Protein AF-A0A3D3GTP0-F1 (afdb_monomer_lite)

Secondary structure (DSSP, 8-state):
--TT---HHHHHHHHHHHHHHHHHHHHHHHHHHHHHHHHTT-HHHHHHHHHHHHHHHHS-S---HHHHHHHHHHHHHHHHHHHHHHHHHHHHHHHHHHHHHHHHHHHTSPP---

Foldseek 3Di:
DPPPDDDPVNVVVVVVVVVVVVLVVLLVVLQVQLVVCVVVVVLVSSLVSLVVSLVSLVPDPDDDPVSVVSNVVSVVSNVVSVVSVVVVVVVVVVVVVVVVVVVVVVVPPDPPDD

Structure (mmCIF, N/CA/C/O backbone):
data_AF-A0A3D3GTP0-F1
#
_entry.id   AF-A0A3D3GTP0-F1
#
loop_
_atom_site.group_PDB
_atom_site.id
_atom_site.type_symbol
_atom_site.label_atom_id
_atom_site.label_alt_id
_atom_site.label_comp_id
_atom_site.label_asym_id
_atom_site.label_entity_id
_atom_site.label_seq_id
_atom_site.pdbx_PDB_ins_code
_atom_site.Cartn_x
_atom_site.Cartn_y
_atom_site.Cartn_z
_atom_site.occupancy
_atom_site.B_iso_or_equiv
_atom_site.auth_seq_id
_atom_site.auth_comp_id
_atom_site.auth_asym_id
_atom_site.auth_atom_id
_atom_site.pdbx_PDB_model_num
ATOM 1 N N . GLN A 1 1 ? -22.083 11.075 44.399 1.00 42.69 1 GLN A N 1
ATOM 2 C CA . GLN A 1 1 ? -21.908 11.483 42.990 1.00 42.69 1 GLN A CA 1
ATOM 3 C C . GLN A 1 1 ? -20.783 10.661 42.382 1.00 42.69 1 GLN A C 1
ATOM 5 O O . GLN A 1 1 ? -19.638 10.865 42.756 1.00 42.69 1 GLN A O 1
ATOM 10 N N . THR A 1 2 ? -21.084 9.728 41.481 1.00 51.72 2 THR A N 1
ATOM 11 C CA . THR A 1 2 ? -20.093 8.980 40.687 1.00 51.72 2 THR A CA 1
ATOM 12 C C . THR A 1 2 ? -19.595 9.849 39.529 1.00 51.72 2 THR A C 1
ATOM 14 O O . THR A 1 2 ? -19.834 9.575 38.359 1.00 51.72 2 THR A O 1
ATOM 17 N N . LYS A 1 3 ? -18.920 10.957 39.853 1.00 50.44 3 LYS A N 1
ATOM 18 C CA . LYS A 1 3 ? -18.126 11.686 38.859 1.00 50.44 3 LYS A CA 1
ATOM 19 C C . LYS A 1 3 ? -16.865 10.860 38.596 1.00 50.44 3 LYS A C 1
ATOM 21 O O . LYS A 1 3 ? -16.029 10.755 39.484 1.00 50.44 3 LYS A O 1
ATOM 26 N N . GLY A 1 4 ? -16.756 10.264 37.409 1.00 64.31 4 GLY A N 1
ATOM 27 C CA . GLY A 1 4 ? -15.528 9.604 36.943 1.00 64.31 4 GLY A CA 1
ATOM 28 C C . GLY A 1 4 ? -15.557 8.077 36.839 1.00 64.31 4 GLY A C 1
ATOM 29 O O . GLY A 1 4 ? -14.556 7.502 36.427 1.00 64.31 4 GLY A O 1
ATOM 30 N N . ALA A 1 5 ? -16.670 7.407 37.154 1.00 70.44 5 ALA A N 1
ATOM 31 C CA . ALA A 1 5 ? -16.801 5.976 36.880 1.00 70.44 5 ALA A CA 1
ATOM 32 C C . ALA A 1 5 ? -17.280 5.778 35.433 1.00 70.44 5 ALA A C 1
ATOM 34 O O . ALA A 1 5 ? -18.477 5.854 35.163 1.00 70.44 5 ALA A O 1
ATOM 35 N N . LEU A 1 6 ? -16.341 5.586 34.503 1.00 76.81 6 LEU A N 1
ATOM 36 C CA . LEU A 1 6 ? -16.657 5.090 33.164 1.00 76.81 6 LEU A CA 1
ATOM 37 C C . LEU A 1 6 ? -17.015 3.606 33.296 1.00 76.81 6 LEU A C 1
ATOM 39 O O . LEU A 1 6 ? -16.252 2.846 33.897 1.00 76.81 6 LEU A O 1
ATOM 43 N N . ASP A 1 7 ? -18.173 3.192 32.791 1.00 87.12 7 ASP A N 1
ATOM 44 C CA . ASP A 1 7 ? -18.531 1.779 32.823 1.00 87.12 7 ASP A CA 1
ATOM 45 C C . ASP A 1 7 ? -17.630 0.975 31.867 1.00 87.12 7 ASP A C 1
ATOM 47 O O . ASP A 1 7 ? -17.118 1.488 30.865 1.00 87.12 7 ASP A O 1
ATOM 51 N N . ALA A 1 8 ? -17.421 -0.302 32.190 1.00 87.88 8 ALA A N 1
ATOM 52 C CA . ALA A 1 8 ? -16.489 -1.158 31.462 1.00 87.88 8 ALA A CA 1
ATOM 53 C C . ALA A 1 8 ? -16.863 -1.336 29.978 1.00 87.88 8 ALA A C 1
ATOM 55 O O . ALA A 1 8 ? -15.973 -1.483 29.137 1.00 87.88 8 ALA A O 1
ATOM 56 N N . GLN A 1 9 ? -18.157 -1.289 29.641 1.00 89.88 9 GLN A N 1
ATOM 57 C CA . GLN A 1 9 ? -18.626 -1.443 28.267 1.00 89.88 9 GLN A CA 1
ATOM 58 C C . GLN A 1 9 ? -18.290 -0.203 27.435 1.00 89.88 9 GLN A C 1
ATOM 60 O O . GLN A 1 9 ? -17.770 -0.329 26.321 1.00 89.88 9 GLN A O 1
ATOM 65 N N . THR A 1 10 ? -18.526 0.990 27.984 1.00 89.94 10 THR A N 1
ATOM 66 C CA . THR A 1 10 ? -18.136 2.249 27.337 1.00 89.94 10 THR A CA 1
ATOM 67 C C . THR A 1 10 ? -16.621 2.330 27.166 1.00 89.94 10 THR A C 1
ATOM 69 O O . THR A 1 10 ? -16.154 2.677 26.082 1.00 89.94 10 THR A O 1
ATOM 72 N N . PHE A 1 11 ? -15.844 1.934 28.182 1.00 90.25 11 PHE A N 1
ATOM 73 C CA . PHE A 1 11 ? -14.382 1.887 28.078 1.00 90.25 11 PHE A CA 1
ATOM 74 C C . PHE A 1 11 ? -13.913 0.983 26.930 1.00 90.25 11 PHE A C 1
ATOM 76 O O . PHE A 1 11 ? -13.147 1.421 26.076 1.00 90.25 11 PHE A O 1
ATOM 83 N N . SER A 1 12 ? -14.406 -0.259 26.871 1.00 90.00 12 SER A N 1
ATOM 84 C CA . SER A 1 12 ? -14.009 -1.217 25.832 1.00 90.00 12 SER A CA 1
ATOM 85 C C . SER A 1 12 ? -14.398 -0.753 24.425 1.00 90.00 12 SER A C 1
ATOM 87 O O . SER A 1 12 ? -13.640 -0.947 23.475 1.00 90.00 12 SER A O 1
ATOM 89 N N . THR A 1 13 ? -15.555 -0.102 24.292 1.00 91.19 13 THR A N 1
ATOM 90 C CA . THR A 1 13 ? -16.026 0.429 23.007 1.00 91.19 13 THR A CA 1
ATOM 91 C C . THR A 1 13 ? -15.127 1.561 22.508 1.00 91.19 13 THR A C 1
ATOM 93 O O . THR A 1 13 ? -14.735 1.574 21.339 1.00 91.19 13 THR A O 1
ATOM 96 N N . GLU A 1 14 ? -14.760 2.498 23.384 1.00 91.88 14 GLU A N 1
ATOM 97 C CA . GLU A 1 14 ? -13.856 3.593 23.019 1.00 91.88 14 GLU A CA 1
ATOM 98 C C . GLU A 1 14 ? -12.427 3.101 22.751 1.00 91.88 14 GLU A C 1
ATOM 100 O O . GLU A 1 14 ? -11.789 3.571 21.810 1.00 91.88 14 GLU A O 1
ATOM 105 N N . ASP A 1 15 ? -11.948 2.092 23.479 1.00 90.06 15 ASP A N 1
ATOM 106 C CA . ASP A 1 15 ? -10.650 1.460 23.212 1.00 90.06 15 ASP A CA 1
ATOM 107 C C . ASP A 1 15 ? -10.594 0.828 21.805 1.00 90.06 15 ASP A C 1
ATOM 109 O O . ASP A 1 15 ? -9.688 1.108 21.014 1.00 90.06 15 ASP A O 1
ATOM 113 N N . GLN A 1 16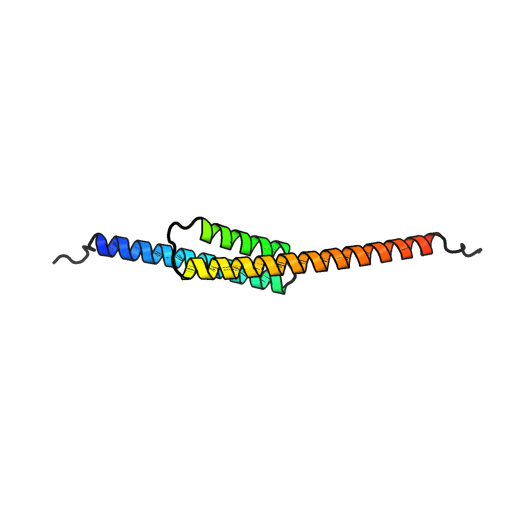 ? -11.632 0.079 21.411 1.00 89.81 16 GLN A N 1
ATOM 114 C CA . GLN A 1 16 ? -11.749 -0.472 20.053 1.00 89.81 16 GLN A CA 1
ATOM 115 C C . GLN A 1 16 ? -11.822 0.624 18.980 1.00 89.81 16 GLN A C 1
ATOM 117 O O . GLN A 1 16 ? -11.258 0.489 17.883 1.00 89.81 16 GLN A O 1
ATOM 122 N N . ARG A 1 17 ? -12.510 1.729 19.285 1.00 90.88 17 ARG A N 1
ATOM 123 C CA . ARG A 1 17 ? -12.611 2.886 18.391 1.00 90.88 17 ARG A CA 1
ATOM 124 C C . ARG A 1 17 ? -11.250 3.553 18.191 1.00 90.88 17 ARG A C 1
ATOM 126 O O . ARG A 1 17 ? -10.901 3.869 17.050 1.00 90.88 17 ARG A O 1
ATOM 133 N N . LEU A 1 18 ? -10.472 3.725 19.259 1.00 92.81 18 LEU A N 1
ATOM 134 C CA . LEU A 1 18 ? -9.114 4.268 19.204 1.00 92.81 18 LEU A CA 1
ATOM 135 C C . LEU A 1 18 ? -8.175 3.353 18.416 1.00 92.81 18 LEU A C 1
ATOM 137 O O . LEU A 1 18 ? -7.489 3.832 17.511 1.00 92.81 18 LEU A O 1
ATOM 141 N N . ALA A 1 19 ? -8.206 2.043 18.672 1.00 90.00 19 ALA A N 1
ATOM 142 C CA . ALA A 1 19 ? -7.418 1.066 17.921 1.00 90.00 19 ALA A CA 1
ATOM 143 C C . ALA A 1 19 ? -7.734 1.120 16.414 1.00 90.00 19 ALA A C 1
ATOM 145 O O . ALA A 1 19 ? -6.834 1.161 15.570 1.00 90.00 19 ALA A O 1
ATOM 146 N N . THR A 1 20 ? -9.021 1.222 16.066 1.00 90.75 20 THR A N 1
ATOM 147 C CA . THR A 1 20 ? -9.465 1.380 14.673 1.00 90.75 20 THR A CA 1
ATOM 148 C C . THR A 1 20 ? -8.951 2.683 14.058 1.00 90.75 20 THR A C 1
ATOM 150 O O . THR A 1 20 ? -8.507 2.698 12.909 1.00 90.75 20 THR A O 1
ATOM 153 N N . MET A 1 21 ? -8.996 3.791 14.801 1.00 94.00 21 MET A N 1
ATOM 154 C CA . MET A 1 21 ? -8.496 5.083 14.327 1.00 94.00 21 MET A CA 1
ATOM 155 C C . MET A 1 21 ? -6.983 5.051 14.095 1.00 94.00 21 MET A C 1
ATOM 157 O O . MET A 1 21 ? -6.508 5.547 13.073 1.00 94.00 21 MET A O 1
ATOM 161 N N . GLN A 1 22 ? -6.233 4.418 14.994 1.00 93.62 22 GLN A N 1
ATOM 162 C CA . GLN A 1 22 ? -4.787 4.279 14.872 1.00 93.62 22 GLN A CA 1
ATOM 163 C C . GLN A 1 22 ? -4.393 3.454 13.644 1.00 93.62 22 GLN A C 1
ATOM 165 O O . GLN A 1 22 ? -3.486 3.852 12.908 1.00 93.62 22 GLN A O 1
ATOM 170 N N . LEU A 1 23 ? -5.115 2.361 13.373 1.00 92.94 23 LEU A N 1
ATOM 171 C CA . LEU A 1 23 ? -4.940 1.586 12.147 1.00 92.94 23 LEU A CA 1
ATOM 172 C C . LEU A 1 23 ? -5.181 2.458 10.911 1.00 92.94 23 LEU A C 1
ATOM 174 O O . LEU A 1 23 ? -4.312 2.540 10.047 1.00 92.94 23 LEU A O 1
ATOM 178 N N . LYS A 1 24 ? -6.314 3.169 10.848 1.00 94.75 24 LYS A N 1
ATOM 179 C CA . LYS A 1 24 ? -6.640 4.056 9.717 1.00 94.75 24 LYS A CA 1
ATOM 180 C C . LYS A 1 24 ? -5.539 5.085 9.467 1.00 94.75 24 LYS A C 1
ATOM 182 O O . LYS A 1 24 ? -5.049 5.203 8.350 1.00 94.75 24 LYS A 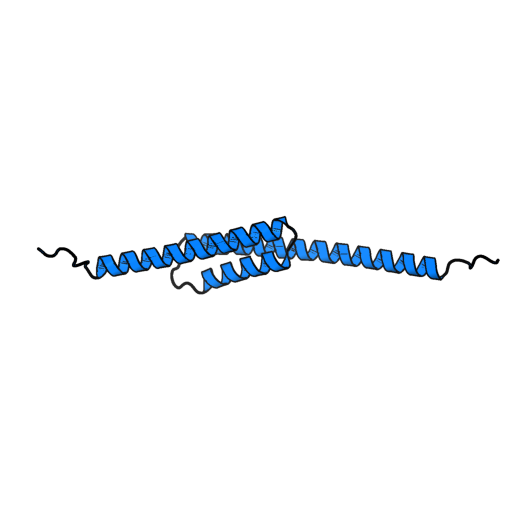O 1
ATOM 187 N N . ILE A 1 25 ? -5.091 5.783 10.510 1.00 96.50 25 ILE A N 1
ATOM 188 C CA . ILE A 1 25 ? -4.019 6.784 10.401 1.00 96.50 25 ILE A CA 1
ATOM 189 C C . ILE A 1 25 ? -2.724 6.153 9.875 1.00 96.50 25 ILE A C 1
ATOM 191 O O . ILE A 1 25 ? -2.050 6.743 9.026 1.00 96.50 25 ILE A O 1
ATOM 195 N N . ASN A 1 26 ? -2.370 4.958 10.356 1.00 96.06 26 ASN A N 1
ATOM 196 C CA . ASN A 1 26 ? -1.189 4.242 9.886 1.00 96.06 26 ASN A CA 1
ATOM 197 C C . ASN A 1 26 ? -1.272 3.936 8.383 1.00 96.06 26 ASN A C 1
ATOM 199 O O . ASN A 1 26 ? -0.333 4.254 7.650 1.00 96.06 26 ASN A O 1
ATOM 203 N N . ILE A 1 27 ? -2.401 3.387 7.931 1.00 96.94 27 ILE A N 1
ATOM 204 C CA . ILE A 1 27 ? -2.620 3.022 6.529 1.00 96.94 27 ILE A CA 1
ATOM 205 C C . ILE A 1 27 ? -2.599 4.254 5.627 1.00 96.94 27 ILE A C 1
ATOM 207 O O . ILE A 1 27 ? -1.834 4.277 4.666 1.00 96.94 27 ILE A O 1
ATOM 211 N N . GLU A 1 28 ? -3.338 5.314 5.959 1.00 96.94 28 GLU A N 1
ATOM 212 C CA . GLU A 1 28 ? -3.361 6.538 5.144 1.00 96.94 28 GLU A CA 1
ATOM 213 C C . GLU A 1 28 ? -1.975 7.207 5.070 1.00 96.94 28 GLU A C 1
ATOM 215 O O . GLU A 1 28 ? -1.573 7.725 4.027 1.00 96.94 28 GLU A O 1
ATOM 220 N N . SER A 1 29 ? -1.195 7.152 6.155 1.00 98.25 29 SER A N 1
ATOM 221 C CA . SER A 1 29 ? 0.186 7.652 6.170 1.00 98.25 29 SER A CA 1
ATOM 222 C C . SER A 1 29 ? 1.102 6.848 5.242 1.00 98.25 29 SER A C 1
ATOM 224 O O . SER A 1 29 ? 1.896 7.437 4.502 1.00 98.25 29 SER A O 1
ATOM 226 N N . LEU A 1 30 ? 0.991 5.516 5.249 1.00 98.12 30 LEU A N 1
ATOM 227 C CA . LEU A 1 30 ? 1.767 4.642 4.366 1.00 98.12 30 LEU A CA 1
ATOM 228 C C . LEU A 1 30 ? 1.370 4.828 2.902 1.00 98.12 30 LEU A C 1
ATOM 230 O O . LEU A 1 30 ? 2.252 5.028 2.070 1.00 98.12 30 LEU A O 1
ATOM 234 N N . VAL A 1 31 ? 0.069 4.853 2.603 1.00 97.88 31 VAL A N 1
ATOM 235 C CA . VAL A 1 31 ? -0.461 5.094 1.253 1.00 97.88 31 VAL A CA 1
ATOM 236 C C . VAL A 1 31 ? 0.032 6.436 0.722 1.00 97.88 31 VAL A C 1
ATOM 238 O O . VAL A 1 31 ? 0.613 6.489 -0.357 1.00 97.88 31 VAL A O 1
ATOM 241 N N . LYS A 1 32 ? -0.076 7.515 1.507 1.00 98.25 32 LYS A N 1
ATOM 242 C CA . LYS A 1 32 ? 0.418 8.840 1.102 1.00 98.25 32 LYS A CA 1
ATOM 243 C C . LYS A 1 32 ? 1.910 8.825 0.757 1.00 98.25 32 LYS A C 1
ATOM 245 O O . LYS A 1 32 ? 2.312 9.413 -0.246 1.00 98.25 32 LYS A O 1
ATOM 250 N N . ARG A 1 33 ? 2.744 8.167 1.571 1.00 98.31 33 ARG A N 1
ATOM 251 C CA . ARG A 1 33 ? 4.189 8.038 1.297 1.00 98.31 33 ARG A CA 1
ATOM 252 C C . ARG A 1 33 ? 4.457 7.184 0.058 1.00 98.31 33 ARG A C 1
ATOM 254 O O . ARG A 1 33 ? 5.303 7.564 -0.747 1.00 98.31 33 ARG A O 1
ATOM 261 N N . GLY A 1 34 ? 3.713 6.091 -0.111 1.00 98.06 34 GLY A N 1
ATOM 262 C CA . GLY A 1 34 ? 3.745 5.229 -1.290 1.00 98.06 34 GLY A CA 1
ATOM 263 C C . GLY A 1 34 ? 3.449 6.001 -2.571 1.00 98.06 34 GLY A C 1
ATOM 264 O O . GLY A 1 34 ? 4.255 5.976 -3.497 1.00 98.06 34 GLY A O 1
ATOM 265 N N . THR A 1 35 ? 2.366 6.777 -2.589 1.00 97.31 35 THR A N 1
ATOM 266 C CA . THR A 1 35 ? 1.975 7.610 -3.734 1.00 97.31 35 THR A CA 1
ATOM 267 C C . THR A 1 35 ? 3.011 8.690 -4.044 1.00 97.31 35 THR A C 1
ATOM 269 O O . THR A 1 35 ? 3.354 8.897 -5.204 1.00 97.31 35 THR A O 1
ATOM 272 N N . ILE A 1 36 ? 3.567 9.359 -3.027 1.00 98.06 36 ILE A N 1
ATOM 273 C CA . ILE A 1 36 ? 4.634 10.351 -3.241 1.00 98.06 36 ILE A CA 1
ATOM 274 C C . ILE A 1 36 ? 5.880 9.691 -3.844 1.00 98.06 36 ILE A C 1
ATOM 276 O O . ILE A 1 36 ? 6.477 10.255 -4.758 1.00 98.06 36 ILE A O 1
ATOM 280 N N . ALA A 1 37 ? 6.281 8.519 -3.346 1.00 97.44 37 ALA A N 1
ATOM 281 C CA . ALA A 1 37 ? 7.420 7.780 -3.886 1.00 97.44 37 ALA A CA 1
ATOM 282 C C . ALA A 1 37 ? 7.162 7.321 -5.329 1.00 97.44 37 ALA A C 1
ATOM 284 O O . ALA A 1 37 ? 8.039 7.463 -6.176 1.00 97.44 37 ALA A O 1
ATOM 285 N N . PHE A 1 38 ? 5.949 6.850 -5.623 1.00 96.50 38 PHE A N 1
ATOM 286 C CA . PHE A 1 38 ? 5.542 6.446 -6.966 1.00 96.50 38 PHE A CA 1
ATOM 287 C C . PHE A 1 38 ? 5.619 7.609 -7.959 1.00 96.50 38 PHE A C 1
ATOM 289 O O . PHE A 1 38 ? 6.255 7.486 -9.000 1.00 96.50 38 PHE A O 1
ATOM 296 N N . ASN A 1 39 ? 5.068 8.770 -7.594 1.00 95.81 39 ASN A N 1
ATOM 297 C CA . ASN A 1 39 ? 5.092 9.975 -8.430 1.00 95.81 39 ASN A CA 1
ATOM 298 C C . ASN A 1 39 ? 6.507 10.531 -8.654 1.00 95.81 39 ASN A C 1
ATOM 300 O O . ASN A 1 39 ? 6.725 11.298 -9.585 1.00 95.81 39 ASN A O 1
ATOM 304 N N . LYS A 1 40 ? 7.464 10.171 -7.792 1.00 96.19 40 LYS A N 1
ATOM 305 C CA . LYS A 1 40 ? 8.891 10.493 -7.935 1.00 96.19 40 LYS A CA 1
ATOM 306 C C . LYS A 1 40 ? 9.682 9.394 -8.654 1.00 96.19 40 LYS A C 1
ATOM 308 O O . LYS A 1 40 ? 10.905 9.403 -8.585 1.00 96.19 40 LYS A O 1
ATOM 313 N N . GLU A 1 41 ? 9.000 8.421 -9.261 1.00 92.75 41 GLU A N 1
ATOM 314 C CA . GLU A 1 41 ? 9.592 7.255 -9.936 1.00 92.75 41 GLU A CA 1
ATOM 315 C C . GLU A 1 41 ? 10.462 6.372 -9.015 1.00 92.75 41 GLU A C 1
ATOM 317 O O . GLU A 1 41 ? 11.196 5.492 -9.461 1.00 92.75 41 GLU A O 1
ATOM 322 N N . MET A 1 42 ? 10.335 6.530 -7.693 1.00 94.81 42 MET A N 1
ATOM 323 C CA . MET A 1 42 ? 11.015 5.708 -6.690 1.00 94.81 42 MET A CA 1
ATOM 324 C C . MET A 1 42 ? 10.224 4.417 -6.440 1.00 94.81 42 MET A C 1
ATOM 326 O O . MET A 1 42 ? 9.722 4.170 -5.338 1.00 94.81 42 MET A O 1
ATOM 330 N N . LEU A 1 43 ? 10.098 3.586 -7.479 1.00 94.88 43 LEU A N 1
ATOM 331 C CA . LEU A 1 43 ? 9.204 2.421 -7.502 1.00 94.88 43 LEU A CA 1
ATOM 332 C C . LEU A 1 43 ? 9.498 1.401 -6.389 1.00 94.88 43 LEU A C 1
ATOM 334 O O . LEU A 1 43 ? 8.571 0.849 -5.800 1.00 94.88 43 LEU A O 1
ATOM 338 N N . GLY A 1 44 ? 10.772 1.196 -6.037 1.00 95.06 44 GLY A N 1
ATOM 339 C CA . GLY A 1 44 ? 11.162 0.308 -4.935 1.00 95.06 44 GLY A CA 1
ATOM 340 C C . GLY A 1 44 ? 10.664 0.794 -3.569 1.00 95.06 44 GLY A C 1
ATOM 341 O O . GLY A 1 44 ? 10.081 0.023 -2.809 1.00 95.06 44 GLY A O 1
ATOM 342 N N . SER A 1 45 ? 10.826 2.087 -3.270 1.00 96.88 45 SER A N 1
ATOM 343 C CA . SER A 1 45 ? 10.316 2.681 -2.027 1.00 96.88 45 SER A CA 1
ATOM 344 C C . SER A 1 45 ? 8.789 2.721 -2.002 1.00 96.88 45 SER A C 1
ATOM 346 O O . SER A 1 45 ? 8.190 2.445 -0.965 1.00 96.88 45 SER A O 1
ATOM 348 N N . ALA A 1 46 ? 8.152 3.016 -3.141 1.00 97.88 46 ALA A N 1
ATOM 349 C CA . ALA A 1 46 ? 6.700 2.961 -3.269 1.00 97.88 46 ALA A CA 1
ATOM 350 C C . ALA A 1 46 ? 6.175 1.564 -2.915 1.00 97.88 46 ALA A C 1
ATOM 352 O O . ALA A 1 46 ? 5.316 1.435 -2.042 1.00 97.88 46 ALA A O 1
ATOM 353 N N . ARG A 1 47 ? 6.765 0.518 -3.512 1.00 97.44 47 ARG A N 1
ATOM 354 C CA . ARG A 1 47 ? 6.422 -0.882 -3.245 1.00 97.44 47 ARG A CA 1
ATOM 355 C C . ARG A 1 47 ? 6.518 -1.221 -1.761 1.00 97.44 47 ARG A C 1
ATOM 357 O O . ARG A 1 47 ? 5.560 -1.742 -1.204 1.00 97.44 47 ARG A O 1
ATOM 364 N N . GLN A 1 48 ? 7.624 -0.861 -1.110 1.00 97.94 48 GLN A N 1
ATOM 365 C CA . GLN A 1 48 ? 7.823 -1.124 0.319 1.00 97.94 48 GLN A CA 1
ATOM 366 C C . GLN A 1 48 ? 6.742 -0.478 1.199 1.00 97.94 48 GLN A C 1
ATOM 368 O O . GLN A 1 48 ? 6.276 -1.097 2.156 1.00 97.94 48 GLN A O 1
ATOM 373 N N . TYR A 1 49 ? 6.319 0.755 0.894 1.00 98.31 49 TYR A N 1
ATOM 374 C CA . TYR A 1 49 ? 5.251 1.408 1.655 1.00 98.31 49 TYR A CA 1
ATOM 375 C C . TYR A 1 49 ? 3.906 0.693 1.500 1.00 98.31 49 TYR A C 1
ATOM 377 O O . TYR A 1 49 ? 3.213 0.493 2.500 1.00 98.31 49 TYR A O 1
ATOM 385 N N . PHE A 1 50 ? 3.553 0.284 0.280 1.00 98.25 50 PHE A N 1
ATOM 386 C CA . PHE A 1 50 ? 2.302 -0.428 0.022 1.00 98.25 50 PHE A CA 1
ATOM 387 C C . PHE A 1 50 ? 2.315 -1.864 0.567 1.00 98.25 50 PHE A C 1
ATOM 389 O O . PHE A 1 50 ? 1.332 -2.277 1.175 1.00 98.25 50 PHE A O 1
ATOM 396 N N . GLU A 1 51 ? 3.428 -2.598 0.468 1.00 97.88 51 GLU A N 1
ATOM 397 C CA . GLU A 1 51 ? 3.579 -3.921 1.100 1.00 97.88 51 GLU A CA 1
ATOM 398 C C . GLU A 1 51 ? 3.413 -3.828 2.621 1.00 97.88 51 GLU A C 1
ATOM 400 O O . GLU A 1 51 ? 2.689 -4.622 3.223 1.00 97.88 51 GLU A O 1
ATOM 405 N N . LYS A 1 52 ? 4.006 -2.803 3.247 1.00 97.81 52 LYS A N 1
ATOM 406 C CA . LYS A 1 52 ? 3.836 -2.556 4.682 1.00 97.81 52 LYS A CA 1
ATOM 407 C C . LYS A 1 52 ? 2.387 -2.222 5.045 1.00 97.81 52 LYS A C 1
ATOM 409 O O . LYS A 1 52 ? 1.900 -2.693 6.069 1.00 97.81 52 LYS A O 1
ATOM 414 N N . ALA A 1 53 ? 1.694 -1.431 4.223 1.00 97.38 53 ALA A N 1
ATOM 415 C CA . ALA A 1 53 ? 0.280 -1.124 4.435 1.00 97.38 53 ALA A CA 1
ATOM 416 C C . ALA A 1 53 ? -0.582 -2.391 4.343 1.00 97.38 53 ALA A C 1
ATOM 418 O O . ALA A 1 53 ? -1.416 -2.634 5.215 1.00 97.38 53 ALA A O 1
ATOM 419 N N . LEU A 1 54 ? -0.332 -3.235 3.337 1.00 96.56 54 LEU A N 1
ATOM 420 C CA . LEU A 1 54 ? -1.033 -4.503 3.162 1.00 96.56 54 LEU A CA 1
ATOM 421 C C . LEU A 1 54 ? -0.793 -5.442 4.349 1.00 96.56 54 LEU A C 1
ATOM 423 O O . LEU A 1 54 ? -1.740 -6.018 4.879 1.00 96.56 54 LEU A O 1
ATOM 427 N N . GLN A 1 55 ? 0.449 -5.543 4.824 1.00 96.38 55 GLN A N 1
ATOM 428 C CA . GLN A 1 55 ? 0.785 -6.356 5.991 1.00 96.38 55 GLN A CA 1
ATOM 429 C C . GLN A 1 55 ? 0.060 -5.876 7.259 1.00 96.38 55 GLN A C 1
ATOM 431 O O . GLN A 1 55 ? -0.486 -6.705 7.986 1.00 96.38 55 GLN A O 1
ATOM 436 N N . SER A 1 56 ? 0.001 -4.561 7.508 1.00 94.88 56 SER A N 1
ATOM 437 C CA . SER A 1 56 ? -0.759 -3.982 8.629 1.00 94.88 56 SER A CA 1
ATOM 438 C C . SER A 1 56 ? -2.265 -4.273 8.541 1.00 94.88 56 SER A C 1
ATOM 440 O O . SER A 1 56 ? -2.928 -4.478 9.559 1.00 94.88 56 SER A O 1
ATOM 442 N N . LEU A 1 57 ? -2.824 -4.298 7.327 1.00 93.88 57 LEU A N 1
ATOM 443 C CA . LEU A 1 57 ? -4.228 -4.650 7.103 1.00 93.88 57 LEU A CA 1
ATOM 444 C C . LEU A 1 57 ? -4.487 -6.147 7.320 1.00 93.88 57 LEU A C 1
ATOM 446 O O . LEU A 1 57 ? -5.551 -6.508 7.812 1.00 93.88 57 LEU A O 1
ATOM 450 N N . LEU A 1 58 ? -3.541 -7.019 6.961 1.00 92.00 58 LEU A N 1
ATOM 451 C CA . LEU A 1 58 ? -3.656 -8.474 7.134 1.00 92.00 58 LEU A CA 1
ATOM 452 C C . LEU A 1 58 ? -3.447 -8.926 8.585 1.00 92.00 58 LEU A C 1
ATOM 454 O O . LEU A 1 58 ? -4.026 -9.928 8.998 1.00 92.00 58 LEU A O 1
ATOM 458 N N . SER A 1 59 ? -2.630 -8.208 9.359 1.00 91.19 59 SER A N 1
ATOM 459 C CA . SER A 1 59 ? -2.371 -8.524 10.771 1.00 91.19 59 SER A CA 1
ATOM 460 C C . SER A 1 59 ? -3.511 -8.116 11.708 1.00 91.19 59 SER A C 1
ATOM 462 O O . SER A 1 59 ? -3.546 -8.535 12.864 1.00 91.19 59 SER A O 1
ATOM 464 N N . THR A 1 60 ? -4.448 -7.302 11.222 1.00 87.38 60 THR A N 1
ATOM 465 C CA . THR A 1 60 ? -5.594 -6.835 11.997 1.00 87.38 60 THR A CA 1
ATOM 466 C C . THR A 1 60 ? -6.651 -7.938 12.131 1.00 87.38 60 THR A C 1
ATOM 468 O O . THR A 1 60 ? -7.076 -8.543 11.151 1.00 87.38 60 THR A O 1
ATOM 471 N N . THR A 1 61 ? -7.137 -8.170 13.353 1.00 83.31 61 THR A N 1
ATOM 472 C CA . THR A 1 61 ? -8.235 -9.115 13.644 1.00 83.31 61 THR A CA 1
ATOM 473 C C . THR A 1 61 ? -9.622 -8.552 13.313 1.00 83.31 61 THR A C 1
ATOM 475 O O . THR A 1 61 ? -10.575 -9.307 13.124 1.00 83.31 61 THR A O 1
ATOM 478 N N . VAL A 1 62 ? -9.740 -7.226 13.212 1.00 79.56 62 VAL A N 1
ATOM 479 C CA . VAL A 1 62 ? -10.963 -6.501 12.846 1.00 79.56 62 VAL A CA 1
ATOM 480 C C . VAL A 1 62 ? -11.183 -6.561 11.333 1.00 79.56 62 VAL A C 1
ATOM 482 O O . VAL A 1 62 ? -10.506 -5.881 10.566 1.00 79.56 62 VAL A O 1
ATOM 485 N N . LYS A 1 63 ? -12.176 -7.337 10.895 1.00 79.88 63 LYS A N 1
ATOM 486 C CA . LYS A 1 63 ? -12.630 -7.351 9.499 1.00 79.88 63 LYS A CA 1
ATOM 487 C C . LYS A 1 63 ? -13.837 -6.434 9.356 1.00 79.88 63 LYS A C 1
ATOM 489 O O . LYS A 1 63 ? -14.910 -6.738 9.862 1.00 79.88 63 LYS A O 1
ATOM 494 N N . ASN A 1 64 ? -13.643 -5.298 8.701 1.00 86.00 64 ASN A N 1
ATOM 495 C CA . ASN A 1 64 ? -14.709 -4.361 8.364 1.00 86.00 64 ASN A CA 1
ATOM 496 C C . ASN A 1 64 ? -14.585 -3.925 6.898 1.00 86.00 64 ASN A C 1
ATOM 498 O O . ASN A 1 64 ? -13.600 -4.243 6.221 1.00 86.00 64 ASN A O 1
ATOM 502 N N . ASP A 1 65 ? -15.576 -3.176 6.420 1.00 89.81 65 ASP A N 1
ATOM 503 C CA . ASP A 1 65 ? -15.612 -2.700 5.034 1.00 89.81 65 ASP A CA 1
ATOM 504 C C . ASP A 1 65 ? -14.383 -1.857 4.689 1.00 89.81 65 ASP A C 1
ATOM 506 O O . ASP A 1 65 ? -13.805 -2.015 3.620 1.00 89.81 65 ASP A O 1
ATOM 510 N N . TYR A 1 66 ? -13.913 -1.018 5.621 1.00 90.44 66 TYR A N 1
ATOM 511 C CA . TYR A 1 66 ? -12.713 -0.207 5.406 1.00 90.44 66 TYR A CA 1
ATOM 512 C C . TYR A 1 66 ? -11.477 -1.068 5.124 1.00 90.44 66 TYR A C 1
ATOM 514 O O . TYR A 1 66 ? -10.746 -0.784 4.179 1.00 90.44 66 TYR A O 1
ATOM 522 N N . VAL A 1 67 ? -11.241 -2.113 5.925 1.00 92.19 67 VAL A N 1
ATOM 523 C CA . VAL A 1 67 ? -10.089 -3.012 5.754 1.00 92.19 67 VAL A CA 1
ATOM 524 C C . VAL A 1 67 ? -10.170 -3.720 4.409 1.00 92.19 67 VAL A C 1
ATOM 526 O O . VAL A 1 67 ? -9.181 -3.748 3.684 1.00 92.19 67 VAL A O 1
ATOM 529 N N . THR A 1 68 ? -11.347 -4.229 4.051 1.00 92.69 68 THR A N 1
ATOM 530 C CA . THR A 1 68 ? -11.551 -4.964 2.796 1.00 92.69 68 THR A CA 1
ATOM 531 C C . THR A 1 68 ? -11.318 -4.065 1.582 1.00 92.69 68 THR A C 1
ATOM 533 O O . THR A 1 68 ? -10.530 -4.406 0.700 1.00 92.69 68 THR A O 1
ATOM 536 N N . THR A 1 69 ? -11.925 -2.876 1.568 1.00 95.06 69 THR A N 1
ATOM 537 C CA . THR A 1 69 ? -11.747 -1.901 0.484 1.00 95.06 69 THR A CA 1
ATOM 538 C C . THR A 1 69 ? -10.295 -1.446 0.385 1.00 95.06 69 THR A C 1
ATOM 540 O O . THR A 1 69 ? -9.717 -1.453 -0.697 1.00 95.06 69 THR A O 1
ATOM 543 N N . ARG A 1 70 ? -9.646 -1.127 1.514 1.00 94.88 70 ARG A 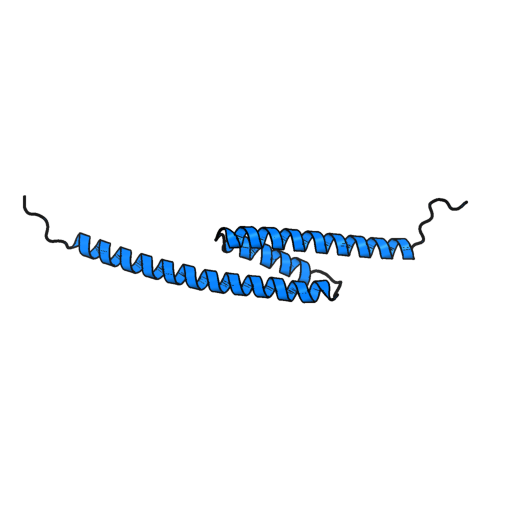N 1
ATOM 544 C CA . ARG A 1 70 ? -8.244 -0.688 1.494 1.00 94.88 70 ARG A CA 1
ATOM 545 C C . ARG A 1 70 ? -7.263 -1.779 1.102 1.00 94.88 70 ARG A C 1
ATOM 547 O O . ARG A 1 70 ? -6.248 -1.459 0.492 1.00 94.88 70 ARG A O 1
ATOM 554 N N . GLN A 1 71 ? -7.536 -3.041 1.417 1.00 95.25 71 GLN A N 1
ATOM 555 C CA . GLN A 1 71 ? -6.720 -4.151 0.926 1.00 95.25 71 GLN A CA 1
ATOM 556 C C . GLN A 1 71 ? -6.771 -4.233 -0.601 1.00 95.25 71 GLN A C 1
ATOM 558 O O . GLN A 1 71 ? -5.719 -4.360 -1.224 1.00 95.25 71 GLN A O 1
ATOM 563 N N . ALA A 1 72 ? -7.963 -4.103 -1.193 1.00 96.12 72 ALA A N 1
ATOM 564 C CA . ALA A 1 72 ? -8.129 -4.088 -2.643 1.00 96.12 72 ALA A CA 1
ATOM 565 C C . ALA A 1 72 ? -7.406 -2.891 -3.288 1.00 96.12 72 ALA A C 1
ATOM 567 O O . ALA A 1 72 ? -6.611 -3.087 -4.206 1.00 96.12 72 ALA A O 1
ATOM 568 N N . ASP A 1 73 ? -7.591 -1.681 -2.748 1.00 96.31 73 ASP A N 1
ATOM 569 C CA . ASP A 1 73 ? -6.923 -0.467 -3.241 1.00 96.31 73 ASP A CA 1
ATOM 570 C C . ASP A 1 73 ? -5.388 -0.608 -3.212 1.00 96.31 73 ASP A C 1
ATOM 572 O O . ASP A 1 73 ? -4.691 -0.320 -4.188 1.00 96.31 73 ASP A O 1
ATOM 576 N N . VAL A 1 74 ? -4.833 -1.068 -2.083 1.00 97.19 74 VAL A N 1
ATOM 577 C CA . VAL A 1 74 ? -3.382 -1.241 -1.908 1.00 97.19 74 VAL A CA 1
ATOM 578 C C . VAL A 1 74 ? -2.837 -2.329 -2.837 1.00 97.19 74 VAL A C 1
ATOM 580 O O . VAL A 1 74 ? -1.748 -2.164 -3.390 1.00 97.19 74 VAL A O 1
ATOM 583 N N . ALA A 1 75 ? -3.585 -3.416 -3.046 1.00 97.00 75 ALA A N 1
ATOM 584 C CA . ALA A 1 75 ? -3.210 -4.466 -3.988 1.00 97.00 75 ALA A CA 1
ATOM 585 C C . ALA A 1 75 ? -3.156 -3.939 -5.431 1.00 97.00 75 ALA A C 1
ATOM 587 O O . ALA A 1 75 ? -2.182 -4.202 -6.136 1.00 97.00 75 ALA A O 1
ATOM 588 N N . GLN A 1 76 ? -4.129 -3.120 -5.836 1.00 97.31 76 GLN A N 1
ATOM 589 C CA . GLN A 1 76 ? -4.140 -2.486 -7.156 1.00 97.31 76 GLN A CA 1
ATOM 590 C C . GLN A 1 76 ? -2.933 -1.553 -7.353 1.00 97.31 76 GLN A C 1
ATOM 592 O O . GLN A 1 76 ? -2.302 -1.551 -8.412 1.00 97.31 76 GLN A O 1
ATOM 597 N N . HIS A 1 77 ? -2.550 -0.785 -6.327 1.00 96.81 77 HIS A N 1
ATOM 598 C CA . HIS A 1 77 ? -1.335 0.032 -6.386 1.00 96.81 77 HIS A CA 1
ATOM 599 C C . HIS A 1 77 ? -0.061 -0.812 -6.553 1.00 96.81 77 HIS A C 1
ATOM 601 O O . HIS A 1 77 ? 0.829 -0.431 -7.316 1.00 96.81 77 HIS A O 1
ATOM 607 N N . LEU A 1 78 ? 0.037 -1.959 -5.872 1.00 97.44 78 LEU A N 1
ATOM 608 C CA . LEU A 1 78 ? 1.176 -2.875 -6.007 1.00 97.44 78 LEU A CA 1
ATOM 609 C C . LEU A 1 78 ? 1.266 -3.507 -7.399 1.00 97.44 78 LEU A C 1
ATOM 611 O O . LEU A 1 78 ? 2.372 -3.665 -7.925 1.00 97.44 78 LEU A O 1
ATOM 615 N N . GLU A 1 79 ? 0.128 -3.836 -8.005 1.00 96.50 79 GLU A N 1
ATOM 616 C CA . GLU A 1 79 ? 0.066 -4.315 -9.387 1.00 96.50 79 GLU A CA 1
ATOM 617 C C . GLU A 1 79 ? 0.582 -3.244 -10.356 1.00 96.50 79 GLU A C 1
ATOM 619 O O . GLU A 1 79 ? 1.527 -3.497 -11.106 1.00 96.50 79 GLU A O 1
ATOM 624 N N . GLY A 1 80 ? 0.087 -2.007 -10.236 1.00 95.19 80 GLY A N 1
ATOM 625 C CA . GLY A 1 80 ? 0.555 -0.886 -11.056 1.00 95.19 80 GLY A CA 1
ATOM 626 C C . GLY A 1 80 ? 2.058 -0.610 -10.914 1.00 95.19 80 GLY A C 1
ATOM 627 O O . GLY A 1 80 ? 2.742 -0.334 -11.899 1.00 95.19 80 GLY A O 1
ATOM 628 N N . ILE A 1 81 ? 2.613 -0.744 -9.703 1.00 95.06 81 ILE A N 1
ATOM 629 C CA . ILE A 1 81 ? 4.065 -0.640 -9.477 1.00 95.06 81 ILE A CA 1
ATOM 630 C C . ILE A 1 81 ? 4.821 -1.782 -10.153 1.00 95.06 81 ILE A C 1
ATOM 632 O O . ILE A 1 81 ? 5.894 -1.566 -10.718 1.00 95.06 81 ILE A O 1
ATOM 636 N N . THR A 1 82 ? 4.284 -2.997 -10.090 1.00 93.62 82 THR A N 1
ATOM 637 C CA . THR A 1 82 ? 4.895 -4.176 -10.709 1.00 93.62 82 THR A CA 1
ATOM 638 C C . THR A 1 82 ? 4.973 -4.012 -12.222 1.00 93.62 82 THR A C 1
ATOM 640 O O . THR A 1 82 ? 6.013 -4.305 -12.815 1.00 93.62 82 THR A O 1
ATOM 643 N N . ASP A 1 83 ? 3.927 -3.480 -12.846 1.00 94.19 83 ASP A N 1
ATOM 644 C CA . ASP A 1 83 ? 3.931 -3.216 -14.283 1.00 94.19 83 ASP A CA 1
ATOM 645 C C . ASP A 1 83 ? 4.867 -2.068 -14.658 1.00 94.19 83 ASP A C 1
ATOM 647 O O . ASP A 1 83 ? 5.658 -2.205 -15.595 1.00 94.19 83 ASP A O 1
ATOM 651 N N . ALA A 1 84 ? 4.889 -0.984 -13.876 1.00 92.19 84 ALA A N 1
ATOM 652 C CA . ALA A 1 84 ? 5.859 0.093 -14.061 1.00 92.19 84 ALA A CA 1
ATOM 653 C C . ALA A 1 84 ? 7.310 -0.424 -13.992 1.00 92.19 84 ALA A C 1
ATOM 655 O O . ALA A 1 84 ? 8.131 -0.087 -14.844 1.00 92.19 84 ALA A O 1
ATOM 656 N N . LEU A 1 85 ? 7.618 -1.306 -13.034 1.00 90.62 85 LEU A N 1
ATOM 657 C CA . LEU A 1 85 ? 8.938 -1.934 -12.912 1.00 90.62 85 LEU A CA 1
ATOM 658 C C . LEU A 1 85 ? 9.289 -2.800 -14.130 1.00 90.62 85 LEU A C 1
ATOM 660 O O . LEU A 1 85 ? 10.420 -2.729 -14.612 1.00 90.62 85 LEU A O 1
ATOM 664 N N . LYS A 1 86 ? 8.344 -3.591 -14.659 1.00 89.81 86 LYS A N 1
ATOM 665 C CA . LYS A 1 86 ? 8.567 -4.382 -15.886 1.00 89.81 86 LYS A CA 1
ATOM 666 C C . LYS A 1 86 ? 8.920 -3.479 -17.070 1.00 89.81 86 LYS A C 1
ATOM 668 O O . LYS A 1 86 ? 9.870 -3.773 -17.796 1.00 89.81 86 LYS A O 1
ATOM 673 N N . HIS A 1 87 ? 8.190 -2.378 -17.245 1.00 86.56 87 HIS A N 1
ATOM 674 C CA . HIS A 1 87 ? 8.424 -1.436 -18.339 1.00 86.56 87 HIS A CA 1
ATOM 675 C C . HIS A 1 87 ? 9.770 -0.711 -18.220 1.00 86.56 87 HIS A C 1
ATOM 677 O O . HIS A 1 87 ? 10.502 -0.635 -19.210 1.00 86.56 87 HIS A O 1
ATOM 683 N N . THR A 1 88 ? 10.127 -0.226 -17.028 1.00 84.44 88 THR A N 1
ATOM 684 C CA . THR A 1 88 ? 11.422 0.432 -16.790 1.00 84.44 88 THR A CA 1
ATOM 685 C C . THR A 1 88 ? 12.581 -0.527 -17.047 1.00 84.44 88 THR A C 1
ATOM 687 O O . THR A 1 88 ? 13.484 -0.200 -17.813 1.00 84.44 88 THR A O 1
ATOM 690 N N . ASN A 1 89 ? 12.509 -1.754 -16.522 1.00 82.88 89 ASN A N 1
ATOM 691 C CA . ASN A 1 89 ? 13.566 -2.749 -16.710 1.00 82.88 89 ASN A CA 1
ATOM 692 C C . ASN A 1 89 ? 13.746 -3.140 -18.186 1.00 82.88 89 ASN A C 1
ATOM 694 O O . ASN A 1 89 ? 14.876 -3.271 -18.655 1.00 82.88 89 ASN A O 1
ATOM 698 N N . ALA A 1 90 ? 12.649 -3.301 -18.935 1.00 80.00 90 ALA A N 1
ATOM 699 C CA . ALA A 1 90 ? 12.713 -3.602 -20.365 1.00 80.00 90 ALA A CA 1
ATOM 700 C C . ALA A 1 90 ? 13.357 -2.455 -21.1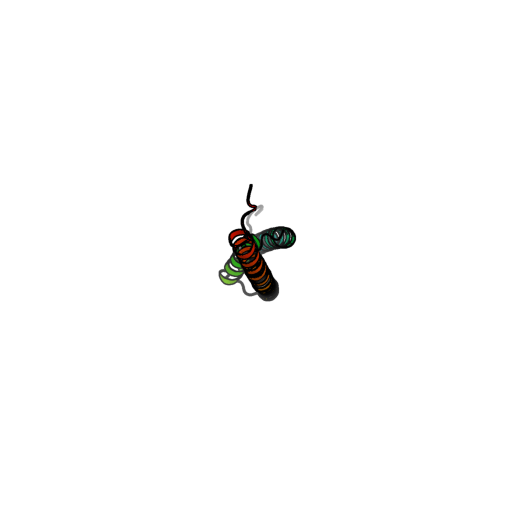64 1.00 80.00 90 ALA A C 1
ATOM 702 O O . ALA A 1 90 ? 14.184 -2.693 -22.049 1.00 80.00 90 ALA A O 1
ATOM 703 N N . LYS A 1 91 ? 13.017 -1.205 -20.829 1.00 80.94 91 LYS A N 1
ATOM 704 C CA . LYS A 1 91 ? 13.593 -0.011 -21.460 1.00 80.94 91 LYS A CA 1
ATOM 705 C C . LYS A 1 91 ? 15.084 0.135 -21.149 1.00 80.94 91 LYS A C 1
ATOM 707 O O . LYS A 1 91 ? 15.863 0.440 -22.052 1.00 80.94 91 LYS A O 1
ATOM 712 N N . ASP A 1 92 ? 15.483 -0.114 -19.907 1.00 80.00 92 ASP A N 1
ATOM 713 C CA . ASP A 1 92 ? 16.882 -0.039 -19.487 1.00 80.00 92 ASP A CA 1
ATOM 714 C C . ASP A 1 92 ? 17.729 -1.140 -20.135 1.00 80.00 92 ASP A C 1
ATOM 716 O O . ASP A 1 92 ? 18.829 -0.861 -20.617 1.00 80.00 92 ASP A O 1
ATOM 720 N N . ALA A 1 93 ? 17.197 -2.362 -20.249 1.00 81.31 93 ALA A N 1
ATOM 721 C CA . ALA A 1 93 ? 17.855 -3.456 -20.961 1.00 81.31 93 ALA A CA 1
ATOM 722 C C . ALA A 1 93 ? 18.084 -3.120 -22.446 1.00 81.31 93 ALA A C 1
ATOM 724 O O . ALA A 1 93 ? 19.193 -3.285 -22.954 1.00 81.31 93 ALA A O 1
ATOM 725 N N . ALA A 1 94 ? 17.070 -2.574 -23.128 1.00 82.19 94 ALA A N 1
ATOM 726 C CA . ALA A 1 94 ? 17.192 -2.154 -24.524 1.00 82.19 94 ALA A CA 1
ATOM 727 C C . ALA A 1 94 ? 18.205 -1.010 -24.706 1.00 82.19 94 ALA A C 1
ATOM 729 O O . ALA A 1 94 ? 18.991 -1.009 -25.655 1.00 82.19 94 ALA A O 1
ATOM 730 N N . LYS A 1 95 ? 18.222 -0.041 -23.781 1.00 83.00 95 LYS A N 1
ATOM 731 C CA . LYS A 1 95 ? 19.188 1.065 -23.806 1.00 83.00 95 LYS A CA 1
ATOM 732 C C . LYS A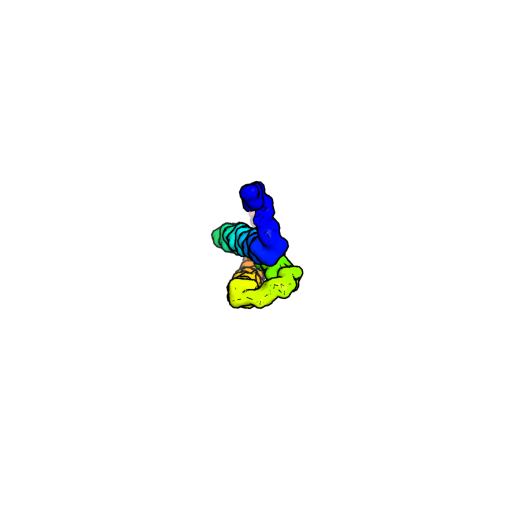 1 95 ? 20.620 0.568 -23.604 1.00 83.00 95 LYS A C 1
ATOM 734 O O . LYS A 1 95 ? 21.520 1.052 -24.287 1.00 83.00 95 LYS A O 1
ATOM 739 N N . LYS A 1 96 ? 20.826 -0.392 -22.698 1.00 80.81 96 LYS A N 1
ATOM 740 C CA . LYS A 1 96 ? 22.141 -0.989 -22.447 1.00 80.81 96 LYS A CA 1
ATOM 741 C C . LYS A 1 96 ? 22.650 -1.761 -23.666 1.00 80.81 96 LYS A C 1
ATOM 743 O O . LYS A 1 96 ? 23.761 -1.489 -24.103 1.00 80.81 96 LYS A O 1
ATOM 748 N N . ALA A 1 97 ? 21.812 -2.599 -24.279 1.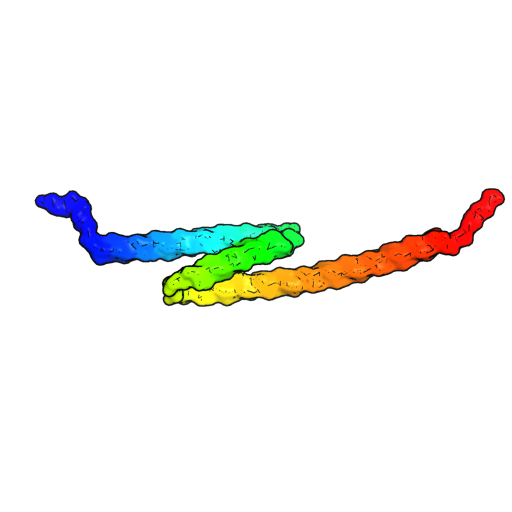00 79.19 97 ALA A N 1
ATOM 749 C CA . ALA A 1 97 ? 22.172 -3.338 -25.493 1.00 79.19 97 ALA A CA 1
ATOM 750 C C . ALA A 1 97 ? 22.593 -2.405 -26.646 1.00 79.19 97 ALA A C 1
ATOM 752 O O . ALA A 1 97 ? 23.623 -2.620 -27.277 1.00 79.19 97 ALA A O 1
ATOM 753 N N . LYS A 1 98 ? 21.853 -1.308 -26.865 1.00 78.12 98 LYS A N 1
ATOM 754 C CA . LYS A 1 98 ? 22.201 -0.308 -27.888 1.00 78.12 98 LYS A CA 1
ATOM 755 C C . LYS A 1 98 ? 23.502 0.445 -27.573 1.00 78.12 98 LYS A C 1
ATOM 757 O O . LYS A 1 98 ? 24.221 0.849 -28.482 1.00 78.12 98 LYS A O 1
ATOM 762 N N . SER A 1 99 ? 23.786 0.681 -26.291 1.00 77.25 99 SER A N 1
ATOM 763 C CA . SER A 1 99 ? 25.033 1.322 -25.862 1.00 77.25 99 SER A CA 1
ATOM 764 C C . SER A 1 99 ? 26.240 0.415 -26.098 1.00 77.25 99 SER A C 1
ATOM 766 O O . SER A 1 99 ? 27.257 0.896 -26.584 1.00 77.25 99 SER A O 1
ATOM 768 N N . GLU A 1 100 ? 26.114 -0.876 -25.784 1.00 77.19 100 GLU A N 1
ATOM 769 C CA . GLU A 1 100 ? 27.166 -1.879 -25.994 1.00 77.19 100 GLU A CA 1
ATOM 770 C C . GLU A 1 100 ? 27.459 -2.086 -27.489 1.00 77.19 100 GLU A C 1
ATOM 772 O O . GLU A 1 100 ? 28.620 -2.152 -27.882 1.00 77.19 100 GLU A O 1
ATOM 777 N N . GLU A 1 101 ? 26.427 -2.104 -28.339 1.00 76.12 101 GLU A N 1
ATOM 778 C CA . GLU A 1 101 ? 26.584 -2.170 -29.799 1.00 76.12 101 GLU A CA 1
ATOM 779 C C . GLU A 1 101 ? 27.375 -0.970 -30.347 1.00 76.12 101 GLU A C 1
ATOM 781 O O . GLU A 1 101 ? 28.325 -1.144 -31.107 1.00 76.12 101 GLU A O 1
ATOM 786 N N . ASN A 1 102 ? 27.038 0.249 -29.916 1.00 78.38 102 ASN A N 1
ATOM 787 C CA . ASN A 1 102 ? 27.717 1.466 -30.369 1.00 78.38 102 ASN A CA 1
ATOM 788 C C . ASN A 1 102 ? 29.177 1.543 -29.881 1.00 78.38 102 ASN A C 1
ATOM 790 O O . ASN A 1 102 ? 30.058 1.998 -30.607 1.00 78.38 102 ASN A O 1
ATOM 794 N N . GLU A 1 103 ? 29.453 1.084 -28.657 1.00 78.62 103 GLU A N 1
ATOM 795 C CA . GLU A 1 103 ? 30.815 1.013 -28.117 1.00 78.62 103 GLU A CA 1
ATOM 796 C C . GLU A 1 103 ? 31.686 0.006 -28.881 1.00 78.62 103 GLU A C 1
ATOM 798 O O . GLU A 1 103 ? 32.840 0.307 -29.199 1.00 78.62 103 GLU A O 1
ATOM 803 N N . LEU A 1 104 ? 31.127 -1.156 -29.239 1.00 77.88 104 LEU A N 1
ATOM 804 C CA . LEU A 1 104 ? 31.803 -2.136 -30.088 1.00 77.88 104 LEU A CA 1
ATOM 805 C C . LEU A 1 104 ? 32.132 -1.545 -31.462 1.00 77.88 104 LEU A C 1
ATOM 807 O O . LEU A 1 104 ? 33.270 -1.653 -31.916 1.00 77.88 104 LEU A O 1
ATOM 811 N N . ASP A 1 105 ? 31.178 -0.864 -32.093 1.00 79.94 105 ASP A N 1
ATOM 812 C CA . ASP A 1 105 ? 31.381 -0.265 -33.415 1.00 79.94 105 ASP A CA 1
ATOM 813 C C . ASP A 1 105 ? 32.469 0.823 -33.389 1.00 79.94 105 ASP A C 1
ATOM 815 O O . ASP A 1 105 ? 33.293 0.918 -34.299 1.00 79.94 105 ASP A O 1
ATOM 819 N N . LEU A 1 106 ? 32.544 1.597 -32.299 1.00 79.88 106 LEU A N 1
ATOM 820 C CA . LEU A 1 106 ? 33.617 2.562 -32.035 1.00 79.88 106 LEU A CA 1
ATOM 821 C C . LEU A 1 106 ? 34.995 1.902 -31.880 1.00 79.88 106 LEU A C 1
ATOM 823 O O . LEU A 1 106 ? 35.994 2.441 -32.363 1.00 79.88 106 LEU A O 1
ATOM 827 N N . LEU A 1 107 ? 35.059 0.740 -31.228 1.00 79.50 107 LEU A N 1
ATOM 828 C CA . LEU A 1 107 ? 36.305 0.015 -30.974 1.00 79.50 107 LEU A CA 1
ATOM 829 C C . LEU A 1 107 ? 36.927 -0.561 -32.257 1.00 79.50 107 LEU A C 1
ATOM 831 O O . LEU A 1 107 ? 38.153 -0.664 -32.355 1.00 79.50 107 LEU A O 1
ATOM 835 N N . PHE A 1 108 ? 36.095 -0.898 -33.244 1.00 80.38 108 PHE A N 1
ATOM 836 C CA . PHE A 1 108 ? 36.518 -1.456 -34.532 1.00 80.38 108 PHE A CA 1
ATOM 837 C C . PHE A 1 108 ? 36.594 -0.424 -35.665 1.00 80.38 108 PHE A C 1
ATOM 839 O O . PHE A 1 108 ? 36.816 -0.799 -36.820 1.00 80.38 108 PHE A O 1
ATOM 846 N N . GLN A 1 109 ? 36.485 0.876 -35.365 1.00 82.31 109 GLN A N 1
ATOM 847 C CA . GLN A 1 109 ? 36.675 1.902 -36.388 1.00 82.31 109 GLN A CA 1
ATOM 848 C C . GLN A 1 109 ? 38.091 1.828 -36.981 1.00 82.31 109 GLN A C 1
ATOM 850 O O . GLN A 1 109 ? 39.068 1.626 -36.246 1.00 82.31 109 GLN A O 1
ATOM 855 N N . PRO A 1 110 ? 38.238 2.021 -38.309 1.00 79.25 110 PRO A N 1
ATOM 856 C CA . PRO A 1 110 ? 39.547 2.042 -38.935 1.00 79.25 110 PRO A CA 1
ATOM 857 C C . PRO A 1 110 ? 40.398 3.116 -38.261 1.00 79.25 110 PRO A C 1
ATOM 859 O O . PRO A 1 110 ? 40.067 4.304 -38.300 1.00 79.25 110 PRO A O 1
ATOM 862 N N . LYS A 1 111 ? 41.492 2.698 -37.612 1.00 74.06 111 LYS A N 1
ATOM 863 C CA . LYS A 1 111 ? 42.372 3.634 -36.911 1.00 74.06 111 LYS A CA 1
ATOM 864 C C . LYS A 1 111 ? 42.851 4.691 -37.898 1.00 74.06 111 LYS A C 1
ATOM 866 O O . LYS A 1 111 ? 43.424 4.354 -38.937 1.00 74.06 111 LYS A O 1
ATOM 871 N N . LYS A 1 112 ? 42.633 5.967 -37.560 1.00 69.38 112 LYS A N 1
ATOM 872 C CA . LYS A 1 112 ? 43.206 7.089 -38.307 1.00 69.38 112 LYS A CA 1
ATOM 873 C C . LYS A 1 112 ? 44.717 6.891 -38.359 1.00 69.38 112 LYS A C 1
ATOM 875 O O . LYS A 1 112 ? 45.382 6.917 -37.324 1.00 69.38 112 LYS A O 1
ATOM 880 N N . LYS A 1 113 ? 45.235 6.642 -39.563 1.00 63.75 113 LYS A N 1
ATOM 881 C CA . LYS A 1 113 ? 46.670 6.699 -39.815 1.00 63.75 113 LYS A CA 1
ATOM 882 C C . LYS A 1 113 ? 47.084 8.161 -39.652 1.00 63.75 113 LYS A C 1
ATOM 884 O O . LYS A 1 113 ? 46.433 9.038 -40.219 1.00 63.75 113 LYS A O 1
ATOM 889 N N . TRP A 1 114 ? 48.061 8.378 -38.782 1.00 66.62 114 TRP A N 1
ATOM 890 C CA . TRP A 1 114 ? 48.781 9.639 -38.652 1.00 66.62 114 TRP A CA 1
ATOM 891 C C . TRP A 1 114 ? 49.508 9.966 -39.957 1.00 66.62 114 TRP A C 1
ATOM 893 O O . TRP A 1 114 ? 49.863 9.008 -40.686 1.00 66.62 114 TRP A O 1
#

pLDDT: mean 88.29, std 10.68, range [42.69, 98.31]

Radius of gyration: 26.06 Å; chains: 1; bounding box: 71×21×83 Å

Sequence (114 aa):
QTKGALDAQTFSTEDQRLATMQLKINIESLVKRGTIAFNKEMLGSARQYFEKALQSLLSTTVKNDYVTTRQADVAQHLEGITDALKHTNAKDAAKKAKSEENELDLLFQPKKKW